Protein AF-A0A372N9C9-F1 (afdb_monomer_lite)

Secondary structure (DSSP, 8-state):
-----------------PPPHHHHHHHHHHHHHHHHHHHHTSSS-HHHHHHHHHHHHHHHHHHHHHHHHHH-HHHHHHHHHHHHHHTTHHHHHHHHHT---SSPPP--TTS-HHHHHHHHHHHHHHHHHHHHHHHTT--HHHHHHHHHHHHHHHHHHHHHHHHHHHHHHH-TTTT--

Radius of gyration: 33.13 Å; chains: 1; bounding box: 56×104×77 Å

pLDDT: mean 83.47, std 11.94, range [42.22, 96.62]

Sequence (177 aa):
MADVSDDDTFTFIPAKTRLTPFDRRLRELRELQERHEELSTQPDKERRLAELEYQIREAKKRFEEETRRDGDEGWRRRRDVDSWRAGEGRESRNASRRKVRAKPNENLSHLTAAEKEERKRGQRADRNFVKRREANGASASDIQAELIVRQQQRNSMRQAESEEVNQMMSDPTFGMF

Structure (mmCIF, N/CA/C/O backbone):
data_AF-A0A372N9C9-F1
#
_entry.id   AF-A0A372N9C9-F1
#
loop_
_atom_site.group_PDB
_atom_site.id
_atom_site.type_symbol
_atom_site.label_atom_id
_atom_site.label_alt_id
_atom_site.label_comp_id
_atom_site.label_asym_id
_atom_site.label_entity_id
_atom_site.label_seq_id
_atom_site.pdbx_PDB_ins_code
_atom_site.Cartn_x
_atom_site.Cartn_y
_atom_site.Cartn_z
_atom_site.occupancy
_atom_site.B_iso_or_equiv
_atom_site.auth_seq_id
_atom_site.auth_comp_id
_atom_site.auth_asym_id
_atom_site.auth_atom_id
_atom_site.pdbx_PDB_model_num
ATOM 1 N N . MET A 1 1 ? 5.507 -64.793 8.818 1.00 42.22 1 MET A N 1
ATOM 2 C CA . MET A 1 1 ? 4.695 -63.886 9.650 1.00 42.22 1 MET A CA 1
ATOM 3 C C . MET A 1 1 ? 5.495 -62.611 9.828 1.00 42.22 1 MET A C 1
ATOM 5 O O . MET A 1 1 ? 6.528 -62.665 10.477 1.00 42.22 1 MET A O 1
ATOM 9 N N . ALA A 1 2 ? 5.086 -61.529 9.170 1.00 45.78 2 ALA A N 1
ATOM 10 C CA . ALA A 1 2 ? 5.606 -60.189 9.411 1.00 45.78 2 ALA A CA 1
ATOM 11 C C . ALA A 1 2 ? 4.385 -59.319 9.703 1.00 45.78 2 ALA A C 1
ATOM 13 O O . ALA A 1 2 ? 3.493 -59.199 8.866 1.00 45.78 2 ALA A O 1
ATOM 14 N N . ASP A 1 3 ? 4.324 -58.863 10.944 1.00 47.19 3 ASP A N 1
ATOM 15 C CA . ASP A 1 3 ? 3.280 -58.031 11.513 1.00 47.19 3 ASP A CA 1
ATOM 16 C C . ASP A 1 3 ? 3.530 -56.592 11.045 1.00 47.19 3 ASP A C 1
ATOM 18 O O . ASP A 1 3 ? 4.512 -55.968 11.448 1.00 47.19 3 ASP A O 1
ATOM 22 N N . VAL A 1 4 ? 2.719 -56.110 10.102 1.00 51.72 4 VAL A N 1
ATOM 23 C CA . VAL A 1 4 ? 2.766 -54.726 9.605 1.00 51.72 4 VAL A CA 1
ATOM 24 C C . VAL A 1 4 ? 1.653 -53.969 10.315 1.00 51.72 4 VAL A C 1
ATOM 26 O O . VAL A 1 4 ? 0.599 -53.685 9.751 1.00 51.72 4 VAL A O 1
ATOM 29 N N . SER A 1 5 ? 1.873 -53.720 11.602 1.00 48.78 5 SER A N 1
ATOM 30 C CA . SER A 1 5 ? 1.082 -52.772 12.376 1.00 48.78 5 SER A CA 1
ATOM 31 C C . SER A 1 5 ? 1.490 -51.361 11.948 1.00 48.78 5 SER A C 1
ATOM 33 O O . SER A 1 5 ? 2.328 -50.732 12.593 1.00 48.78 5 SER A O 1
ATOM 35 N N . ASP A 1 6 ? 0.920 -50.886 10.836 1.00 51.53 6 ASP A N 1
ATOM 36 C CA . ASP A 1 6 ? 0.857 -49.461 10.483 1.00 51.53 6 ASP A CA 1
ATOM 37 C C . ASP A 1 6 ? -0.075 -48.771 11.488 1.00 51.53 6 ASP A C 1
ATOM 39 O O . ASP A 1 6 ? -1.236 -48.463 11.219 1.00 51.53 6 ASP A O 1
ATOM 43 N N . ASP A 1 7 ? 0.435 -48.576 12.700 1.00 51.25 7 ASP A N 1
ATOM 44 C CA . ASP A 1 7 ? -0.201 -47.763 13.729 1.00 51.25 7 ASP A C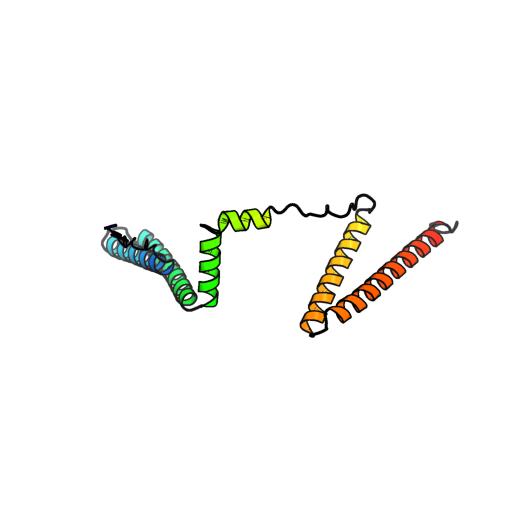A 1
ATOM 45 C C . ASP A 1 7 ? 0.130 -46.291 13.428 1.00 51.25 7 ASP A C 1
ATOM 47 O O . ASP A 1 7 ? 0.808 -45.593 14.189 1.00 51.25 7 ASP A O 1
ATOM 51 N N . ASP A 1 8 ? -0.333 -45.826 12.261 1.00 57.41 8 ASP A N 1
ATOM 52 C CA . ASP A 1 8 ? -0.387 -44.416 11.873 1.00 57.41 8 ASP A CA 1
ATOM 53 C C . ASP A 1 8 ? -1.387 -43.726 12.805 1.00 57.41 8 ASP A C 1
ATOM 55 O O . ASP A 1 8 ? -2.548 -43.449 12.491 1.00 57.41 8 ASP A O 1
ATOM 59 N N . THR A 1 9 ? -0.926 -43.487 14.028 1.00 60.44 9 THR A N 1
ATOM 60 C CA . THR A 1 9 ? -1.655 -42.752 15.043 1.00 60.44 9 THR A CA 1
ATOM 61 C C . THR A 1 9 ? -1.752 -41.316 14.541 1.00 60.44 9 THR A C 1
ATOM 63 O O . THR A 1 9 ? -0.843 -40.508 14.745 1.00 60.44 9 THR A O 1
ATOM 66 N N . PHE A 1 10 ? -2.845 -41.002 13.840 1.00 58.38 10 PHE A N 1
ATOM 67 C CA . PHE A 1 10 ? -3.190 -39.651 13.413 1.00 58.38 10 PHE A CA 1
ATOM 68 C C . PHE A 1 10 ? -3.319 -38.768 14.655 1.00 58.38 10 PHE A C 1
ATOM 70 O O . PHE A 1 10 ? -4.379 -38.637 15.267 1.00 58.38 10 PHE A O 1
ATOM 77 N N . THR A 1 11 ? -2.207 -38.162 15.057 1.00 65.06 11 THR A N 1
ATOM 78 C CA . THR A 1 11 ? -2.186 -37.172 16.122 1.00 65.06 11 THR A CA 1
ATOM 79 C C . THR A 1 11 ? -2.890 -35.931 15.593 1.00 65.06 11 THR A C 1
ATOM 81 O O . THR A 1 11 ? -2.368 -35.186 14.766 1.00 65.06 11 THR A O 1
ATOM 84 N N . PHE A 1 12 ? -4.126 -35.720 16.043 1.00 72.25 12 PHE A N 1
ATOM 85 C CA . PHE A 1 12 ? -4.848 -34.482 15.791 1.00 72.25 12 PHE A CA 1
ATOM 86 C C . PHE A 1 12 ? -4.076 -33.338 16.451 1.00 72.25 12 PHE A C 1
ATOM 88 O O . PHE A 1 12 ? -4.107 -33.178 17.669 1.00 72.25 12 PHE A O 1
ATOM 95 N N . ILE A 1 13 ? -3.354 -32.556 15.649 1.00 72.31 13 ILE A N 1
ATOM 96 C CA . ILE A 1 13 ? -2.729 -31.313 16.094 1.00 72.31 13 ILE A CA 1
ATOM 97 C C . ILE A 1 13 ? -3.792 -30.221 15.948 1.00 72.31 13 ILE A C 1
ATOM 99 O O . ILE A 1 13 ? -4.113 -29.844 14.816 1.00 72.31 13 ILE A O 1
ATOM 103 N N . PRO A 1 14 ? -4.353 -29.686 17.049 1.00 66.44 14 PRO A N 1
ATOM 104 C CA . PRO A 1 14 ? -5.339 -28.624 16.955 1.00 66.44 14 PRO A CA 1
ATOM 105 C C . PRO A 1 14 ? -4.706 -27.411 16.276 1.00 66.44 14 PRO A C 1
ATOM 107 O O . PRO A 1 14 ? -3.606 -26.978 16.640 1.00 66.44 14 PRO A O 1
ATOM 110 N N . ALA A 1 15 ? -5.403 -26.837 15.296 1.00 64.94 15 ALA A N 1
ATOM 111 C CA . ALA A 1 15 ? -4.966 -25.591 14.691 1.00 64.94 15 ALA A CA 1
ATOM 112 C C . ALA A 1 15 ? -4.836 -24.525 15.789 1.00 64.94 15 ALA A C 1
ATOM 114 O O . ALA A 1 15 ? -5.775 -24.288 16.550 1.00 64.94 15 ALA A O 1
ATOM 115 N N . LYS A 1 16 ? -3.672 -23.868 15.880 1.00 68.56 16 LYS A N 1
ATOM 116 C CA . LYS A 1 16 ? -3.491 -22.718 16.775 1.00 68.56 16 LYS A CA 1
ATOM 117 C C . LYS A 1 16 ? -4.416 -21.597 16.299 1.00 68.56 16 LYS A C 1
ATOM 119 O O . LYS A 1 16 ? -4.066 -20.856 15.380 1.00 68.56 16 LYS A O 1
ATOM 124 N N . THR A 1 17 ? -5.589 -21.476 16.912 1.00 66.56 17 THR A N 1
ATOM 125 C CA . THR A 1 17 ? -6.562 -20.417 16.643 1.00 66.56 17 THR A CA 1
ATOM 126 C C . THR A 1 17 ? -5.972 -19.080 17.077 1.00 66.56 17 THR A C 1
ATOM 128 O O . THR A 1 17 ? -5.938 -18.719 18.251 1.00 66.56 17 THR A O 1
ATOM 131 N N . ARG A 1 18 ? -5.431 -18.335 16.112 1.00 70.62 18 ARG A N 1
ATOM 132 C CA . ARG A 1 18 ? -5.021 -16.946 16.328 1.00 70.62 18 ARG A CA 1
ATOM 133 C C . ARG A 1 18 ? -6.262 -16.070 16.221 1.00 70.62 18 ARG A C 1
ATOM 135 O O . ARG A 1 18 ? -7.021 -16.225 15.270 1.00 70.62 18 ARG A O 1
ATOM 142 N N . LEU A 1 19 ? -6.424 -15.130 17.153 1.00 79.94 19 LEU A N 1
ATOM 143 C CA . LEU A 1 19 ? -7.474 -14.114 17.056 1.00 79.94 19 LEU A CA 1
ATOM 144 C C . LEU A 1 19 ? -7.360 -13.399 15.710 1.00 79.94 19 LEU A C 1
ATOM 146 O O . LEU A 1 19 ? -6.310 -12.821 15.378 1.00 79.94 19 LEU A O 1
ATOM 150 N N . THR A 1 20 ? -8.442 -13.430 14.938 1.00 82.62 20 THR A N 1
ATOM 151 C CA . THR A 1 20 ? -8.489 -12.711 13.671 1.00 82.62 20 THR A CA 1
ATOM 152 C C . THR A 1 20 ? -8.386 -11.204 13.940 1.00 82.62 20 THR A C 1
ATOM 154 O O . THR A 1 20 ? -8.592 -10.738 15.067 1.00 82.62 20 THR A O 1
ATOM 157 N N . PRO A 1 21 ? -7.986 -10.389 12.950 1.00 85.31 21 PRO A N 1
ATOM 158 C CA . PRO A 1 21 ? -8.065 -8.937 13.086 1.00 85.31 21 PRO A CA 1
ATOM 159 C C . PRO A 1 21 ? -9.458 -8.460 13.526 1.00 85.31 21 PRO A C 1
ATOM 161 O O . PRO A 1 21 ? -9.541 -7.597 14.396 1.00 85.31 21 PRO A O 1
ATOM 164 N N . PHE A 1 22 ? -10.520 -9.079 13.001 1.00 87.81 22 PHE A N 1
ATOM 165 C CA . PHE A 1 22 ? -11.900 -8.825 13.403 1.00 87.81 22 PHE A CA 1
ATOM 166 C C . PHE A 1 22 ? -12.111 -9.081 14.902 1.00 87.81 22 PHE A C 1
ATOM 168 O O . PHE A 1 22 ? -12.518 -8.169 15.622 1.00 87.81 22 PHE A O 1
ATOM 175 N N . ASP A 1 23 ? -11.730 -10.264 15.398 1.00 88.00 23 ASP A N 1
ATOM 176 C CA . ASP A 1 23 ? -11.889 -10.621 16.818 1.00 88.00 23 ASP A CA 1
ATOM 177 C C . ASP A 1 23 ? -11.131 -9.659 17.737 1.00 88.00 23 ASP A C 1
ATOM 179 O O . ASP A 1 23 ? -11.614 -9.283 18.804 1.00 88.00 23 ASP A O 1
ATOM 183 N N . ARG A 1 24 ? -9.939 -9.219 17.311 1.00 89.75 24 ARG A N 1
ATOM 184 C CA . ARG A 1 24 ? -9.137 -8.242 18.058 1.00 89.75 24 ARG A CA 1
ATOM 185 C C . ARG A 1 24 ? -9.833 -6.889 18.161 1.00 89.75 24 ARG A C 1
ATOM 187 O O . ARG A 1 24 ? -9.822 -6.302 19.238 1.00 89.75 24 ARG A O 1
ATOM 194 N N . ARG A 1 25 ? -10.443 -6.403 17.075 1.00 91.50 25 ARG A N 1
ATOM 195 C CA . ARG A 1 25 ? -11.187 -5.132 17.078 1.00 91.50 25 ARG A CA 1
ATOM 196 C C . ARG A 1 25 ? -12.481 -5.223 17.874 1.00 91.50 25 ARG A C 1
ATOM 198 O O . ARG A 1 25 ? -12.805 -4.286 18.595 1.00 91.50 25 ARG A O 1
ATOM 205 N N . LEU A 1 26 ? -13.182 -6.352 17.790 1.00 92.06 26 LEU A N 1
ATOM 206 C CA . LEU A 1 26 ? -14.376 -6.594 18.594 1.00 92.06 26 LEU A CA 1
ATOM 207 C C . LEU A 1 26 ? -14.044 -6.605 20.090 1.00 92.06 26 LEU A C 1
ATOM 209 O O . LEU A 1 26 ? -14.749 -5.988 20.886 1.00 92.06 26 LEU A O 1
ATOM 213 N N . ARG A 1 27 ? -12.951 -7.276 20.466 1.00 93.06 27 ARG A N 1
ATOM 214 C CA . ARG A 1 27 ? -12.463 -7.306 21.846 1.00 93.06 27 ARG A CA 1
ATOM 215 C C . ARG A 1 27 ? -12.062 -5.915 22.343 1.00 93.06 27 ARG A C 1
ATOM 217 O O . ARG A 1 27 ? -12.499 -5.531 23.417 1.00 93.06 27 ARG A O 1
ATOM 224 N N . GLU A 1 28 ? -11.301 -5.155 21.552 1.00 93.75 28 GLU A N 1
ATOM 225 C CA . GLU A 1 28 ? -10.926 -3.763 21.865 1.00 93.75 28 GLU A CA 1
ATOM 226 C C . GLU A 1 28 ? -12.165 -2.895 22.132 1.00 93.75 28 GLU A C 1
ATOM 228 O O . GLU A 1 28 ? -12.204 -2.150 23.109 1.00 93.75 28 GLU A O 1
ATOM 233 N N . LEU A 1 29 ? -13.200 -3.015 21.292 1.00 93.94 29 LEU A N 1
ATOM 234 C CA . LEU A 1 29 ? -14.439 -2.263 21.463 1.00 93.94 29 LEU A CA 1
ATOM 235 C C . LEU A 1 29 ? -15.163 -2.638 22.764 1.00 93.94 29 LEU A C 1
ATOM 237 O O . LEU A 1 29 ? -15.577 -1.738 23.492 1.00 93.94 29 LEU A O 1
ATOM 241 N N . ARG A 1 30 ? -15.283 -3.937 23.069 1.00 94.06 30 ARG A N 1
ATOM 242 C CA . ARG A 1 30 ? -15.921 -4.406 24.310 1.00 94.06 30 ARG A CA 1
ATOM 243 C C . ARG A 1 30 ? -15.173 -3.938 25.550 1.00 94.06 30 ARG A C 1
ATOM 245 O O . ARG A 1 30 ? -15.794 -3.368 26.435 1.00 94.06 30 ARG A O 1
ATOM 252 N N . GLU A 1 31 ? -13.850 -4.084 25.574 1.00 94.69 31 GLU A N 1
ATOM 253 C CA . GLU A 1 31 ? -13.023 -3.654 26.710 1.00 94.69 31 GLU A CA 1
ATOM 254 C C . GLU A 1 31 ? -13.169 -2.146 26.985 1.00 94.69 31 GLU A C 1
ATOM 256 O O . GLU A 1 31 ? -13.187 -1.715 28.137 1.00 94.69 31 GLU A O 1
ATOM 261 N N . LEU A 1 32 ? -13.295 -1.319 25.940 1.00 94.25 32 LEU A N 1
ATOM 262 C CA . LEU A 1 32 ? -13.527 0.119 26.103 1.00 94.25 32 LEU A CA 1
ATOM 263 C C . LEU A 1 32 ? -14.944 0.439 26.596 1.00 94.25 32 LEU A C 1
ATOM 265 O O . LEU A 1 32 ? -15.107 1.363 27.391 1.00 94.25 32 LEU A O 1
ATOM 269 N N . GLN A 1 33 ? -15.954 -0.309 26.145 1.00 93.56 33 GLN A N 1
ATOM 270 C CA . GLN A 1 33 ? -17.337 -0.160 26.609 1.00 93.56 33 GLN A CA 1
ATOM 271 C C . GLN A 1 33 ? -17.486 -0.562 28.079 1.00 93.56 33 GLN A C 1
ATOM 273 O O . GLN A 1 33 ? -18.058 0.200 28.851 1.00 93.56 33 GLN A O 1
ATOM 278 N N . GLU A 1 34 ? -16.894 -1.686 28.481 1.00 94.69 34 GLU A N 1
ATOM 279 C CA . GLU A 1 34 ? -16.874 -2.146 29.875 1.00 94.69 34 GLU A CA 1
ATOM 280 C C . GLU A 1 34 ? -16.213 -1.103 30.786 1.00 94.69 34 GLU A C 1
ATOM 282 O O . GLU A 1 34 ? -16.796 -0.685 31.783 1.00 94.69 34 GLU A O 1
ATOM 287 N N . ARG A 1 35 ? -15.048 -0.565 30.392 1.00 91.12 35 ARG A N 1
ATOM 288 C CA . ARG A 1 35 ? -14.383 0.519 31.141 1.00 91.12 35 ARG A CA 1
ATOM 289 C C . ARG A 1 35 ? -15.233 1.779 31.248 1.00 91.12 35 ARG A C 1
ATOM 291 O O . ARG A 1 35 ? -15.170 2.477 32.257 1.00 91.12 35 ARG A O 1
ATOM 298 N N . HIS A 1 36 ? -15.992 2.103 30.206 1.00 92.88 36 HIS A N 1
ATOM 299 C CA . HIS A 1 36 ? -16.900 3.241 30.230 1.00 92.88 36 HIS A CA 1
ATOM 300 C C . HIS A 1 36 ? -18.054 3.012 31.214 1.00 92.88 36 HIS A C 1
ATOM 302 O O . HIS A 1 36 ? -18.371 3.908 31.995 1.00 92.88 36 HIS A O 1
ATOM 308 N N . GLU A 1 37 ? -18.647 1.818 31.226 1.00 92.00 37 GLU A N 1
ATOM 309 C CA . GLU A 1 37 ? -19.694 1.437 32.180 1.00 92.00 37 GLU A CA 1
ATOM 310 C C . GLU A 1 37 ? -19.179 1.451 33.624 1.00 92.00 37 GLU A C 1
ATOM 312 O O . GLU A 1 37 ? -19.789 2.090 34.483 1.00 92.00 37 GLU A O 1
ATOM 317 N N . GLU A 1 38 ? -18.015 0.858 33.890 1.00 91.44 38 GLU A N 1
ATOM 318 C CA . GLU A 1 38 ? -17.378 0.880 35.211 1.00 91.44 38 GLU A CA 1
ATOM 319 C C . GLU A 1 38 ? -17.132 2.313 35.694 1.00 91.44 38 GLU A C 1
ATOM 321 O O . GLU A 1 38 ? -17.511 2.692 36.807 1.00 91.44 38 GLU A O 1
ATOM 326 N N . LEU A 1 39 ? -16.536 3.147 34.839 1.00 90.44 39 LEU A N 1
ATOM 327 C CA . LEU A 1 39 ? -16.171 4.514 35.188 1.00 90.44 39 LEU A CA 1
ATOM 328 C C . LEU A 1 39 ? -17.399 5.427 35.321 1.00 90.44 39 LEU A C 1
ATOM 330 O O . LEU A 1 39 ? -17.352 6.404 36.069 1.00 90.44 39 LEU A O 1
ATOM 334 N N . SER A 1 40 ? -18.524 5.075 34.688 1.00 87.81 40 SER A N 1
ATOM 335 C CA . SER A 1 40 ? -19.804 5.780 34.828 1.00 87.81 40 SER A CA 1
ATOM 336 C C . SER A 1 40 ? -20.383 5.728 36.248 1.00 87.81 40 SER A C 1
ATOM 338 O O . SER A 1 40 ? -21.205 6.572 36.600 1.00 87.81 40 SER A O 1
ATOM 340 N N . THR A 1 41 ? -19.922 4.809 37.100 1.00 89.31 41 THR A N 1
ATOM 341 C CA . THR A 1 41 ? -20.385 4.682 38.495 1.00 89.31 41 THR A CA 1
ATOM 342 C C . THR A 1 41 ? -19.580 5.523 39.494 1.00 89.31 41 THR A C 1
ATOM 344 O O . THR A 1 41 ? -20.020 5.722 40.624 1.00 89.31 41 THR A O 1
ATOM 347 N N . GLN A 1 42 ? -18.433 6.076 39.085 1.00 88.38 42 GLN A N 1
ATOM 348 C CA . GLN A 1 42 ? -17.510 6.794 39.973 1.00 88.38 42 GLN A CA 1
ATOM 349 C C . GLN A 1 42 ? -17.850 8.302 40.100 1.00 88.38 42 GLN A C 1
ATOM 351 O O . GLN A 1 42 ? -18.465 8.877 39.191 1.00 88.38 42 GLN A O 1
ATOM 356 N N . PRO A 1 43 ? -17.478 8.972 41.209 1.00 84.19 43 PRO A N 1
ATOM 357 C CA . PRO A 1 43 ? -17.462 10.438 41.301 1.00 84.19 43 PRO A CA 1
ATOM 358 C C . PRO A 1 43 ? -16.279 11.043 40.507 1.00 84.19 43 PRO A C 1
ATOM 360 O O . PRO A 1 43 ? -15.316 10.341 40.208 1.00 84.19 43 PRO A O 1
ATOM 363 N N . ASP A 1 44 ? -16.353 12.329 40.131 1.00 82.12 44 ASP A N 1
ATOM 364 C CA . ASP A 1 44 ? -15.310 13.084 39.391 1.00 82.12 44 ASP A CA 1
ATOM 365 C C . ASP A 1 44 ? -14.816 12.435 38.079 1.00 82.12 44 ASP A C 1
ATOM 367 O O . ASP A 1 44 ? -13.630 12.413 37.734 1.00 82.12 44 ASP A O 1
ATOM 371 N N . LYS A 1 45 ? -15.764 11.893 37.313 1.00 85.69 45 LYS A N 1
ATOM 372 C CA . LYS A 1 45 ? -15.519 11.039 36.139 1.00 85.69 45 LYS A CA 1
ATOM 373 C C . LYS A 1 45 ? -15.549 11.744 34.778 1.00 85.69 45 LYS A C 1
ATOM 375 O O . LYS A 1 45 ? -15.143 11.149 33.784 1.00 85.69 45 LYS A O 1
ATOM 380 N N . GLU A 1 46 ? -16.002 12.993 34.711 1.00 88.06 46 GLU A N 1
ATOM 381 C CA . GLU A 1 46 ? -16.386 13.672 33.459 1.00 88.06 46 GLU A CA 1
ATOM 382 C C . GLU A 1 46 ? -15.269 13.703 32.406 1.00 88.06 46 GLU A C 1
ATOM 384 O O . GLU A 1 46 ? -15.471 13.314 31.257 1.00 88.06 46 GLU A O 1
ATOM 389 N N . ARG A 1 47 ? -14.049 14.084 32.804 1.00 88.88 47 ARG A N 1
ATOM 390 C CA . ARG A 1 47 ? -12.905 14.147 31.881 1.00 88.88 47 ARG A CA 1
ATOM 391 C C . ARG A 1 47 ? -12.498 12.769 31.351 1.00 88.88 47 ARG A C 1
ATOM 393 O O . ARG A 1 47 ? -12.153 12.641 30.180 1.00 88.88 47 ARG A O 1
ATOM 400 N N . ARG A 1 48 ? -12.515 11.751 32.215 1.00 88.19 48 ARG A N 1
ATOM 401 C CA . ARG A 1 48 ? -12.135 10.375 31.856 1.00 88.19 48 ARG A CA 1
ATOM 402 C C . ARG A 1 48 ? -13.206 9.714 30.984 1.00 88.19 48 ARG A C 1
ATOM 404 O O . ARG A 1 48 ? -12.856 8.977 30.069 1.00 88.19 48 ARG A O 1
ATOM 411 N N . LEU A 1 49 ? -14.485 10.023 31.217 1.00 91.25 49 LEU A N 1
ATOM 412 C CA . LEU A 1 49 ? -15.582 9.599 30.345 1.00 91.25 49 LEU A CA 1
ATOM 413 C C . LEU A 1 49 ? -15.439 10.186 28.942 1.00 91.25 49 LEU A C 1
ATOM 415 O O . LEU A 1 49 ? -15.473 9.428 27.981 1.00 91.25 49 LEU A O 1
ATOM 419 N N . ALA A 1 50 ? -15.194 11.493 28.812 1.00 91.12 50 ALA A N 1
ATOM 420 C CA . ALA A 1 50 ? -15.029 12.126 27.501 1.00 91.12 50 ALA A CA 1
ATOM 421 C C . ALA A 1 50 ? -13.863 11.518 26.692 1.00 91.12 50 ALA A C 1
ATOM 423 O O . ALA A 1 50 ? -13.955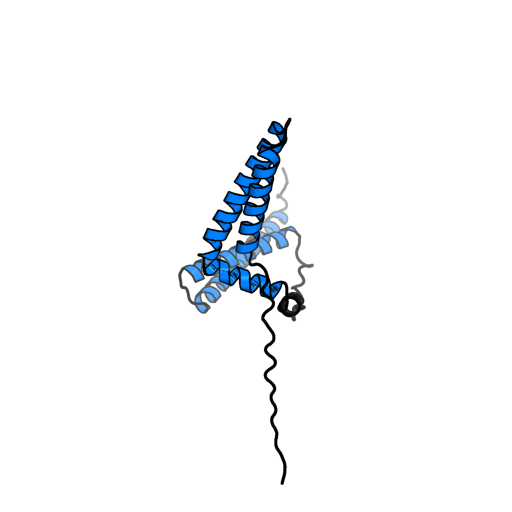 11.338 25.475 1.00 91.12 50 ALA A O 1
ATOM 424 N N . GLU A 1 51 ? -12.762 11.160 27.362 1.00 92.25 51 GLU A N 1
ATOM 425 C CA . GLU A 1 51 ? -11.651 10.447 26.728 1.00 92.25 51 GLU A CA 1
ATOM 426 C C . GLU A 1 51 ? -12.061 9.037 26.270 1.00 92.25 51 GLU A C 1
ATOM 428 O O . GLU A 1 51 ? -11.782 8.655 25.130 1.00 92.25 51 GLU A O 1
ATOM 433 N N . LEU A 1 52 ? -12.759 8.277 27.119 1.00 92.69 52 LEU A N 1
ATOM 434 C CA . LEU A 1 52 ? -13.260 6.946 26.770 1.00 92.69 52 LEU A CA 1
ATOM 435 C C . LEU A 1 52 ? -14.287 6.996 25.635 1.00 92.69 52 LEU A C 1
ATOM 437 O O . LEU A 1 52 ? -14.220 6.169 24.732 1.00 92.69 52 LEU A O 1
ATOM 441 N N . GLU A 1 53 ? -15.185 7.979 25.605 1.00 93.56 53 GLU A N 1
ATOM 442 C CA . GLU A 1 53 ? -16.136 8.180 24.505 1.00 93.56 53 GLU A CA 1
ATOM 443 C C . GLU A 1 53 ? -15.418 8.419 23.173 1.00 93.56 53 GLU A C 1
ATOM 445 O O . GLU A 1 53 ? -15.779 7.834 22.144 1.00 93.56 53 GLU A O 1
ATOM 450 N N . TYR A 1 54 ? -14.355 9.231 23.184 1.00 94.81 54 TYR A N 1
ATOM 451 C CA . TYR A 1 54 ? -13.507 9.423 22.013 1.00 94.81 54 TYR A CA 1
ATOM 452 C C . TYR A 1 54 ? -12.864 8.103 21.565 1.00 94.81 54 TYR A C 1
ATOM 454 O O . TYR A 1 54 ? -12.916 7.764 20.378 1.00 94.81 54 TYR A O 1
ATOM 462 N N . GLN A 1 55 ? -12.294 7.340 22.503 1.00 94.25 55 GLN A N 1
ATOM 463 C CA . GLN A 1 55 ? -11.661 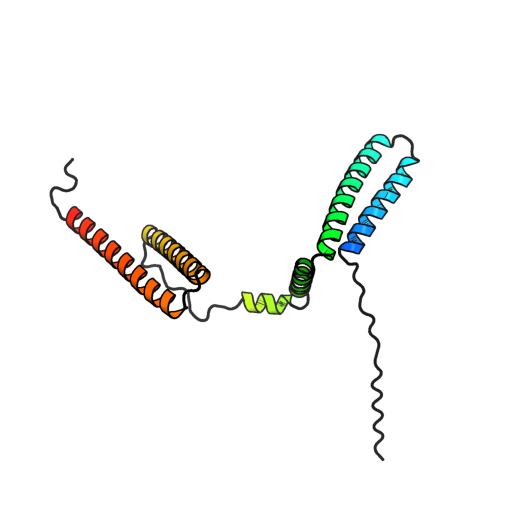6.049 22.219 1.00 94.25 55 GLN A CA 1
ATOM 464 C C . GLN A 1 55 ? -12.669 5.024 21.682 1.00 94.25 55 GLN A C 1
ATOM 466 O O . GLN A 1 55 ? -12.379 4.359 20.689 1.00 94.25 55 GLN A O 1
ATOM 471 N N . ILE A 1 56 ? -13.870 4.943 22.262 1.00 94.88 56 ILE A N 1
ATOM 472 C CA . ILE A 1 56 ? -14.966 4.083 21.793 1.00 94.88 56 ILE A CA 1
ATOM 473 C C . ILE A 1 56 ? -15.368 4.468 20.372 1.00 94.88 56 ILE A C 1
ATOM 475 O O . ILE A 1 56 ? -15.539 3.596 19.523 1.00 94.88 56 ILE A O 1
ATOM 479 N N . ARG A 1 57 ? -15.501 5.765 20.076 1.00 95.56 57 ARG A N 1
ATOM 480 C CA . ARG A 1 57 ? -15.845 6.235 18.728 1.00 95.56 57 ARG A CA 1
ATOM 481 C C . ARG A 1 57 ? -14.788 5.829 17.701 1.00 95.56 57 ARG A C 1
ATOM 483 O O . ARG A 1 57 ? -15.139 5.364 16.619 1.00 95.56 57 ARG A O 1
ATOM 490 N N . GLU A 1 58 ? -13.507 5.978 18.026 1.00 96.62 58 GLU A N 1
ATOM 491 C CA . GLU A 1 58 ? -12.415 5.533 17.153 1.00 96.62 58 GLU A CA 1
ATOM 492 C C . GLU A 1 58 ? -12.369 4.002 17.017 1.00 96.62 58 GLU A C 1
ATOM 494 O O . GLU A 1 58 ? -12.175 3.488 15.914 1.00 96.62 58 GLU A O 1
ATOM 499 N N . ALA A 1 59 ? -12.614 3.256 18.097 1.00 94.00 59 ALA A N 1
ATOM 500 C CA . ALA A 1 59 ? -12.694 1.797 18.067 1.00 94.00 59 ALA A CA 1
ATOM 501 C C . ALA A 1 59 ? -13.858 1.300 17.194 1.00 94.00 59 ALA A C 1
ATOM 503 O O . ALA A 1 59 ? -13.663 0.383 16.396 1.00 94.00 59 ALA A O 1
ATOM 504 N N . LYS A 1 60 ? -15.031 1.949 17.255 1.00 95.50 60 LYS A N 1
ATOM 505 C CA . LYS A 1 60 ? -16.173 1.668 16.367 1.00 95.50 60 LYS A CA 1
ATOM 506 C C . LYS A 1 60 ? -15.804 1.859 14.898 1.00 95.50 60 LYS A C 1
ATOM 508 O O . LYS A 1 60 ? -15.998 0.937 14.113 1.00 95.50 60 LYS A O 1
ATOM 513 N N . LYS A 1 61 ? -15.173 2.985 14.539 1.00 95.62 61 LYS A N 1
ATOM 514 C CA . LYS A 1 61 ? -14.701 3.225 13.160 1.00 95.62 61 LYS A CA 1
ATOM 515 C C . LYS A 1 61 ? -13.745 2.131 12.679 1.00 95.62 61 LYS A C 1
ATOM 517 O O . LYS A 1 61 ? -13.869 1.647 11.557 1.00 95.62 61 LYS A O 1
ATOM 522 N N . ARG A 1 62 ? -12.789 1.724 13.524 1.00 92.56 62 ARG A N 1
ATOM 523 C CA . ARG A 1 62 ? -11.843 0.642 13.195 1.00 92.56 62 ARG A CA 1
ATOM 524 C C . ARG A 1 62 ? -12.553 -0.698 13.016 1.00 92.56 62 ARG A C 1
ATOM 526 O O . ARG A 1 62 ? -12.196 -1.451 12.115 1.00 92.56 62 ARG A O 1
ATOM 533 N N . PHE A 1 63 ? -13.529 -1.000 13.868 1.00 93.75 63 PHE A N 1
ATOM 534 C CA . PHE A 1 63 ? -14.316 -2.227 13.787 1.00 93.75 63 PHE A CA 1
ATOM 535 C C . PHE A 1 63 ? -15.190 -2.267 12.525 1.00 93.75 63 PHE A C 1
ATOM 537 O O . PHE A 1 63 ? -15.212 -3.280 11.828 1.00 93.75 63 PHE A O 1
ATOM 544 N N . GLU A 1 64 ? -15.841 -1.160 12.171 1.00 93.19 64 GLU A N 1
ATOM 545 C CA . GLU A 1 64 ? -16.605 -1.021 10.925 1.00 93.19 64 GLU A CA 1
ATOM 546 C C . GLU A 1 64 ? -15.712 -1.185 9.689 1.00 93.19 64 GLU A C 1
ATOM 548 O O . GLU A 1 64 ? -16.065 -1.903 8.750 1.00 93.19 64 GLU A O 1
ATOM 553 N N . GLU A 1 65 ? -14.523 -0.574 9.691 1.00 92.56 65 GLU A N 1
ATOM 554 C CA . GLU A 1 65 ? -13.572 -0.733 8.593 1.00 92.56 65 GLU A CA 1
ATOM 555 C C . GLU A 1 65 ? -13.127 -2.194 8.441 1.00 92.56 65 GLU A C 1
ATOM 557 O O . GLU A 1 65 ? -13.058 -2.702 7.319 1.00 92.56 65 GLU A O 1
ATOM 562 N N . GLU A 1 66 ? -12.856 -2.877 9.553 1.00 91.31 66 GLU A N 1
ATOM 563 C CA . GLU A 1 66 ? -12.469 -4.286 9.545 1.00 91.31 66 GLU A CA 1
ATOM 564 C C . GLU A 1 66 ? -13.625 -5.196 9.108 1.00 91.31 66 GLU A C 1
ATOM 566 O O . GLU A 1 66 ? -13.412 -6.122 8.333 1.00 91.31 66 GLU A O 1
ATOM 571 N N . THR A 1 67 ? -14.861 -4.876 9.499 1.00 90.12 67 THR A N 1
ATOM 572 C CA . THR A 1 67 ? -16.075 -5.574 9.044 1.00 90.12 67 THR A CA 1
ATOM 573 C C . THR A 1 67 ? -16.226 -5.472 7.526 1.00 90.12 67 THR A C 1
ATOM 575 O O . THR A 1 67 ? -16.441 -6.474 6.842 1.00 90.12 67 THR A O 1
ATOM 578 N N . ARG A 1 68 ? -16.031 -4.271 6.964 1.00 90.31 68 ARG A N 1
ATOM 579 C CA . ARG A 1 68 ? -16.039 -4.062 5.509 1.00 90.31 68 ARG A CA 1
ATOM 580 C C . ARG A 1 68 ? -14.937 -4.866 4.816 1.00 90.31 68 ARG A C 1
ATOM 582 O O . ARG A 1 68 ? -15.157 -5.437 3.752 1.00 90.31 68 ARG A O 1
ATOM 589 N N . ARG A 1 69 ? -13.742 -4.885 5.405 1.00 87.94 69 ARG A N 1
ATOM 590 C CA . ARG A 1 69 ? -12.574 -5.599 4.878 1.00 87.94 69 ARG A CA 1
ATOM 591 C C . ARG A 1 69 ? -12.736 -7.113 4.923 1.00 87.94 69 ARG A C 1
ATOM 593 O O . ARG A 1 69 ? -12.222 -7.788 4.038 1.00 87.94 69 ARG A O 1
ATOM 600 N N . ASP A 1 70 ? -13.429 -7.651 5.918 1.00 83.38 70 ASP A N 1
ATOM 601 C CA . ASP A 1 70 ? -13.651 -9.091 6.005 1.00 83.38 70 ASP A CA 1
ATOM 602 C C . ASP A 1 70 ? -14.595 -9.598 4.901 1.00 83.38 70 ASP A C 1
ATOM 604 O O . ASP A 1 70 ? -14.352 -10.648 4.303 1.00 83.38 70 ASP A O 1
ATOM 608 N N . GLY A 1 71 ? -15.579 -8.779 4.512 1.00 85.44 71 GLY A N 1
ATOM 609 C CA . GLY A 1 71 ? -16.411 -9.026 3.330 1.00 85.44 71 GLY A CA 1
ATOM 610 C C . GLY A 1 71 ? -15.661 -8.929 1.989 1.00 85.44 71 GLY A C 1
ATOM 611 O O . GLY A 1 71 ? -16.060 -9.573 1.020 1.00 85.44 71 GLY A O 1
ATOM 612 N N . ASP A 1 72 ? -14.552 -8.183 1.918 1.00 90.12 72 ASP A N 1
ATOM 613 C CA . ASP A 1 72 ? -13.744 -8.014 0.701 1.00 90.12 72 ASP A CA 1
ATOM 614 C C . ASP A 1 72 ? -12.789 -9.205 0.493 1.00 90.12 72 ASP A C 1
ATOM 616 O O . ASP A 1 72 ? -11.744 -9.343 1.138 1.00 90.12 72 ASP A O 1
ATOM 620 N N . GLU A 1 73 ? -13.124 -10.074 -0.463 1.00 87.75 73 GLU A N 1
ATOM 621 C CA . GLU A 1 73 ? -12.297 -11.229 -0.823 1.00 87.75 73 GLU A CA 1
ATOM 622 C C . GLU A 1 73 ? -10.900 -10.828 -1.332 1.00 87.75 73 GLU A C 1
ATOM 624 O O . GLU A 1 73 ? -9.900 -11.481 -1.017 1.00 87.75 73 GLU A O 1
ATOM 629 N N . GLY A 1 74 ? -10.791 -9.723 -2.075 1.00 89.69 74 GLY A N 1
ATOM 630 C CA . GLY A 1 74 ? -9.506 -9.208 -2.543 1.00 89.69 74 GLY A CA 1
ATOM 631 C C . GLY A 1 74 ? -8.631 -8.734 -1.384 1.00 89.69 74 GLY A C 1
ATOM 632 O O . GLY A 1 74 ? -7.408 -8.909 -1.399 1.00 89.69 74 GLY A O 1
ATOM 633 N N . TRP A 1 75 ? -9.242 -8.159 -0.349 1.00 88.81 75 TRP A N 1
ATOM 634 C CA . TRP A 1 75 ? -8.544 -7.837 0.890 1.00 88.81 75 TRP A CA 1
ATOM 635 C C . TRP A 1 75 ? -8.094 -9.088 1.648 1.00 88.81 75 TRP A C 1
ATOM 637 O O . TRP A 1 75 ? -6.919 -9.162 2.013 1.00 88.81 75 TRP A O 1
ATOM 647 N N . ARG A 1 76 ? -8.967 -10.094 1.803 1.00 84.69 76 ARG A N 1
ATOM 648 C CA . ARG A 1 76 ? -8.627 -11.388 2.425 1.00 84.69 76 ARG A CA 1
ATOM 649 C C . ARG A 1 76 ? -7.428 -12.057 1.753 1.00 84.69 76 ARG A C 1
ATOM 651 O O . ARG A 1 76 ? -6.436 -12.338 2.420 1.00 84.69 76 ARG A O 1
ATOM 658 N N . ARG A 1 77 ? -7.430 -12.174 0.422 1.00 88.12 77 ARG A N 1
ATOM 659 C CA . ARG A 1 77 ? -6.296 -12.760 -0.320 1.00 88.12 77 ARG A CA 1
ATOM 660 C C . ARG A 1 77 ? -4.986 -12.000 -0.099 1.00 88.12 77 ARG A C 1
ATOM 662 O O . ARG A 1 77 ? -3.937 -12.613 0.084 1.00 88.12 77 ARG A O 1
ATOM 669 N N . ARG A 1 78 ? -5.019 -10.661 -0.106 1.00 88.81 78 ARG A N 1
ATOM 670 C CA . ARG A 1 78 ? -3.822 -9.840 0.172 1.00 88.81 78 ARG A CA 1
ATOM 671 C C . ARG A 1 78 ? -3.314 -10.049 1.597 1.00 88.81 78 ARG A C 1
ATOM 673 O O . ARG A 1 78 ? -2.109 -10.191 1.791 1.00 88.81 78 ARG A O 1
ATOM 680 N N . ARG A 1 79 ? -4.231 -10.109 2.564 1.00 87.31 79 ARG A N 1
ATOM 681 C CA . ARG A 1 79 ? -3.946 -10.369 3.978 1.00 87.31 79 ARG A CA 1
ATOM 682 C C . ARG A 1 79 ? -3.245 -11.716 4.162 1.00 87.31 79 ARG A C 1
ATOM 684 O O . ARG A 1 79 ? -2.225 -11.763 4.841 1.00 87.31 79 ARG A O 1
ATOM 691 N N . ASP A 1 80 ? -3.736 -12.774 3.525 1.00 87.00 80 ASP A N 1
ATOM 692 C CA . ASP A 1 80 ? -3.145 -14.116 3.619 1.00 87.00 80 ASP A CA 1
ATOM 693 C C . ASP A 1 80 ? -1.743 -14.160 3.013 1.00 87.00 80 ASP A C 1
ATOM 695 O O . ASP A 1 80 ? -0.805 -14.681 3.618 1.00 87.00 80 ASP A O 1
ATOM 699 N N . VAL A 1 81 ? -1.565 -13.520 1.855 1.00 87.81 81 VAL A N 1
ATOM 700 C CA . VAL A 1 81 ? -0.252 -13.363 1.224 1.00 87.81 81 VAL A CA 1
ATOM 701 C C . VAL A 1 81 ? 0.713 -12.618 2.147 1.00 87.81 81 VAL A C 1
ATOM 703 O O . VAL A 1 81 ? 1.862 -13.035 2.296 1.00 87.81 81 VAL A O 1
ATOM 706 N N . ASP A 1 82 ? 0.279 -11.530 2.781 1.00 88.06 82 ASP A N 1
ATOM 707 C CA . ASP A 1 82 ? 1.123 -10.757 3.693 1.00 88.06 82 ASP A CA 1
ATOM 708 C C . ASP A 1 82 ? 1.416 -11.502 5.002 1.00 88.06 82 ASP A C 1
ATOM 710 O O . ASP A 1 82 ? 2.552 -11.460 5.478 1.00 88.06 82 ASP A O 1
ATOM 714 N N . SER A 1 83 ? 0.448 -12.256 5.525 1.00 87.12 83 SER A N 1
ATOM 715 C CA . SER A 1 83 ? 0.635 -13.180 6.649 1.00 87.12 83 SER A CA 1
ATOM 716 C C . SER A 1 83 ? 1.714 -14.218 6.332 1.00 87.12 83 SER A C 1
ATOM 718 O O . SER A 1 83 ? 2.685 -14.365 7.079 1.00 87.12 83 SER A O 1
ATOM 720 N N . TRP A 1 84 ? 1.618 -14.862 5.165 1.00 88.75 84 TRP A N 1
ATOM 721 C CA . TRP A 1 84 ? 2.621 -15.812 4.692 1.00 88.75 84 TRP A CA 1
ATOM 722 C C . TRP A 1 84 ? 3.992 -15.147 4.530 1.00 88.75 84 TRP A C 1
ATOM 724 O O . TRP A 1 84 ? 4.996 -15.662 5.014 1.00 88.75 84 TRP A O 1
ATOM 734 N N . ARG A 1 85 ? 4.050 -13.949 3.933 1.00 87.50 85 ARG A N 1
ATOM 735 C CA . ARG A 1 85 ? 5.294 -13.175 3.758 1.00 87.50 85 ARG A CA 1
ATOM 736 C C . ARG A 1 85 ? 5.960 -12.777 5.077 1.00 87.50 85 ARG A C 1
ATOM 738 O O . ARG A 1 85 ? 7.171 -12.554 5.076 1.00 87.50 85 ARG A O 1
ATOM 745 N N . ALA A 1 86 ? 5.190 -12.607 6.150 1.00 85.31 86 ALA A N 1
ATOM 746 C CA . ALA A 1 86 ? 5.701 -12.266 7.474 1.00 85.31 86 ALA A CA 1
ATOM 747 C C . ALA A 1 86 ? 6.195 -13.500 8.250 1.00 85.31 86 ALA A C 1
ATOM 749 O O . ALA A 1 86 ? 7.135 -13.379 9.037 1.00 85.31 86 ALA A O 1
ATOM 750 N N . GLY A 1 87 ? 5.580 -14.663 8.018 1.00 87.38 87 GLY A N 1
ATOM 751 C CA . GLY A 1 87 ? 5.943 -15.944 8.622 1.00 87.38 87 GLY A CA 1
ATOM 752 C C . GLY A 1 87 ? 6.811 -16.809 7.707 1.00 87.38 87 GLY A C 1
ATOM 753 O O . GLY A 1 87 ? 7.936 -16.447 7.371 1.00 87.38 87 GLY A O 1
ATOM 754 N N . GLU A 1 88 ? 6.274 -17.961 7.312 1.00 87.38 88 GLU A N 1
ATOM 755 C CA . GLU A 1 88 ? 6.962 -19.024 6.559 1.00 87.38 88 GLU A CA 1
ATOM 756 C C . GLU A 1 88 ? 7.585 -18.541 5.241 1.00 87.38 88 GLU A C 1
ATOM 758 O O . GLU A 1 88 ? 8.700 -18.912 4.880 1.00 87.38 88 GLU A O 1
ATOM 763 N N . GLY A 1 89 ? 6.905 -17.644 4.530 1.00 86.62 89 GLY A N 1
ATOM 764 C CA . GLY A 1 89 ? 7.371 -17.083 3.265 1.00 86.62 89 GLY A CA 1
ATOM 765 C C . GLY A 1 89 ? 8.474 -16.037 3.398 1.00 86.62 89 GLY A C 1
ATOM 766 O O . GLY A 1 89 ? 8.982 -15.562 2.378 1.00 86.62 89 GLY A O 1
ATOM 767 N N . ARG A 1 90 ? 8.857 -15.641 4.619 1.00 89.00 90 ARG A N 1
ATOM 768 C CA . ARG A 1 90 ? 9.822 -14.559 4.854 1.00 89.00 90 ARG A CA 1
ATOM 769 C C . ARG A 1 90 ? 11.189 -14.867 4.252 1.00 89.00 90 ARG A C 1
ATOM 771 O O . ARG A 1 90 ? 11.769 -14.006 3.589 1.00 89.00 90 ARG A O 1
ATOM 778 N N . GLU A 1 91 ? 11.697 -16.079 4.452 1.00 85.94 91 GLU A N 1
ATOM 779 C CA . GLU A 1 91 ? 13.007 -16.485 3.931 1.00 85.94 91 GLU A CA 1
ATOM 780 C C . GLU A 1 91 ? 12.999 -16.588 2.408 1.00 85.94 91 GLU A C 1
ATOM 782 O O . GLU A 1 91 ? 13.838 -15.969 1.755 1.00 85.94 91 GLU A O 1
ATOM 787 N N . SER A 1 92 ? 11.994 -17.251 1.830 1.00 85.25 92 SER A N 1
ATOM 788 C CA . SER A 1 92 ? 11.814 -17.353 0.374 1.00 85.25 92 SER A CA 1
ATOM 789 C C . SER A 1 92 ? 11.672 -15.974 -0.295 1.00 85.25 92 SER A C 1
ATOM 791 O O . SER A 1 92 ? 12.322 -15.663 -1.304 1.00 85.25 92 SER A O 1
ATOM 793 N N . ARG A 1 93 ? 10.899 -15.063 0.315 1.00 83.25 93 ARG A N 1
ATOM 794 C CA . ARG A 1 93 ? 10.775 -13.672 -0.143 1.00 83.25 93 ARG A CA 1
ATOM 795 C C . ARG A 1 93 ? 12.111 -12.935 -0.076 1.00 83.25 93 ARG A C 1
ATOM 797 O O . ARG A 1 93 ? 12.456 -12.206 -1.006 1.00 83.25 93 ARG A O 1
ATOM 804 N N . ASN A 1 94 ? 12.857 -13.089 1.011 1.00 84.50 94 ASN A N 1
ATOM 805 C CA . ASN A 1 94 ? 14.146 -12.425 1.166 1.00 84.50 94 ASN A CA 1
ATOM 806 C C . ASN A 1 94 ? 15.193 -12.990 0.203 1.00 84.50 94 ASN A C 1
ATOM 808 O O . ASN A 1 94 ? 15.925 -12.210 -0.401 1.00 84.50 94 ASN A O 1
ATOM 812 N N . ALA A 1 95 ? 15.226 -14.305 -0.006 1.00 82.06 95 ALA A N 1
ATOM 813 C CA . ALA A 1 95 ? 16.107 -14.961 -0.964 1.00 82.06 95 ALA A CA 1
ATOM 814 C C . ALA A 1 95 ? 15.846 -14.471 -2.395 1.00 82.06 95 ALA A C 1
ATOM 816 O O . ALA A 1 95 ? 16.785 -14.097 -3.098 1.00 82.06 95 ALA A O 1
ATOM 817 N N . SER A 1 96 ? 14.577 -14.369 -2.811 1.00 77.88 96 SER A N 1
ATOM 818 C CA . SER A 1 96 ? 14.237 -13.826 -4.135 1.00 77.88 96 SER A CA 1
ATOM 819 C C . SER A 1 96 ? 14.643 -12.355 -4.297 1.00 77.88 96 SER A C 1
ATOM 821 O O . SER A 1 96 ? 15.101 -11.967 -5.371 1.00 77.88 96 SER A O 1
ATOM 823 N N . ARG A 1 97 ? 14.551 -11.544 -3.234 1.00 76.44 97 ARG A N 1
ATOM 824 C CA . ARG A 1 97 ? 14.980 -10.133 -3.231 1.00 76.44 97 ARG A CA 1
ATOM 825 C C . ARG A 1 97 ? 16.493 -9.937 -3.192 1.00 76.44 97 ARG A C 1
ATOM 827 O O . ARG A 1 97 ? 16.978 -8.940 -3.715 1.00 76.44 97 ARG A O 1
ATOM 834 N N . ARG A 1 98 ? 17.224 -10.858 -2.564 1.00 75.31 98 ARG A N 1
ATOM 835 C CA . ARG A 1 98 ? 18.689 -10.835 -2.445 1.00 75.31 98 ARG A CA 1
ATOM 836 C C . ARG A 1 98 ? 19.403 -11.391 -3.676 1.00 75.31 98 ARG A C 1
ATOM 838 O O . ARG A 1 98 ? 20.628 -11.457 -3.662 1.00 75.31 98 ARG A O 1
ATOM 845 N N . LYS A 1 99 ? 18.679 -11.781 -4.733 1.00 73.00 99 LYS A N 1
ATOM 846 C CA . LYS A 1 99 ? 19.296 -12.234 -5.983 1.00 73.00 99 LYS A CA 1
ATOM 847 C C . LYS A 1 99 ? 20.226 -11.146 -6.523 1.00 73.00 99 LYS A C 1
ATOM 849 O O . LYS A 1 99 ? 19.777 -10.112 -7.020 1.00 73.00 99 LYS A O 1
ATOM 854 N N . VAL A 1 100 ? 21.528 -11.404 -6.419 1.00 67.44 100 VAL A N 1
ATOM 855 C CA . VAL A 1 100 ? 22.565 -10.664 -7.136 1.00 67.44 100 VAL A CA 1
ATOM 856 C C . VAL A 1 100 ? 22.244 -10.811 -8.617 1.00 67.44 100 VAL A C 1
ATOM 858 O O . VAL A 1 100 ? 21.987 -11.915 -9.101 1.00 67.44 100 VAL A O 1
ATOM 861 N N . ARG A 1 101 ? 22.158 -9.687 -9.332 1.00 68.56 101 ARG A N 1
ATOM 862 C CA . ARG A 1 101 ? 21.887 -9.718 -10.770 1.00 68.56 101 ARG A CA 1
ATOM 863 C C . ARG A 1 101 ? 22.986 -10.537 -11.442 1.00 68.56 101 ARG A C 1
ATOM 865 O O . ARG A 1 101 ? 24.159 -10.284 -11.201 1.00 68.56 101 ARG A O 1
ATOM 872 N N . ALA A 1 102 ? 22.602 -11.476 -12.305 1.00 71.19 102 ALA A N 1
ATOM 873 C CA . ALA A 1 102 ? 23.563 -12.279 -13.063 1.00 71.19 102 ALA A CA 1
ATOM 874 C C . ALA A 1 102 ? 24.449 -11.417 -13.981 1.00 71.19 102 ALA A C 1
ATOM 876 O O . ALA A 1 102 ? 25.577 -11.787 -14.278 1.00 71.19 102 ALA A O 1
ATOM 877 N N . LYS A 1 103 ? 23.941 -10.256 -14.417 1.00 73.75 103 LYS A N 1
ATOM 878 C CA . LYS A 1 103 ? 24.701 -9.260 -15.173 1.00 73.75 103 LYS A CA 1
ATOM 879 C C . LYS A 1 103 ? 24.947 -8.028 -14.296 1.00 73.75 103 LYS A C 1
ATOM 881 O O . LYS A 1 103 ? 23.980 -7.535 -13.698 1.00 73.75 103 LYS A O 1
ATOM 886 N N . PRO A 1 104 ? 26.188 -7.516 -14.219 1.00 76.62 104 PRO A N 1
ATOM 887 C CA . PRO A 1 104 ? 26.445 -6.227 -13.592 1.00 76.62 104 PRO A CA 1
ATOM 888 C C . PRO A 1 104 ? 25.657 -5.127 -14.315 1.00 76.62 104 PRO A C 1
ATOM 890 O O . PRO A 1 104 ? 25.309 -5.262 -15.491 1.00 76.62 104 PRO A O 1
ATOM 893 N N . ASN A 1 105 ? 25.343 -4.042 -13.602 1.00 80.00 105 ASN A N 1
ATOM 894 C CA . ASN A 1 105 ? 24.760 -2.867 -14.245 1.00 80.00 105 ASN A CA 1
ATOM 895 C C . ASN A 1 105 ? 25.733 -2.351 -15.317 1.00 80.00 105 ASN A C 1
ATOM 897 O O . ASN A 1 105 ? 26.948 -2.417 -15.135 1.00 80.00 105 ASN A O 1
ATOM 901 N N . GLU A 1 106 ? 25.195 -1.810 -16.406 1.00 81.38 106 GLU A N 1
ATOM 902 C CA . GLU A 1 106 ? 26.001 -1.145 -17.427 1.00 81.38 106 GLU A CA 1
ATOM 903 C C . GLU A 1 106 ? 26.862 -0.044 -16.796 1.00 81.38 106 GLU A C 1
ATOM 905 O O . GLU A 1 106 ? 26.377 0.742 -15.975 1.00 81.38 106 GLU A O 1
ATOM 910 N N . ASN A 1 107 ? 28.143 0.006 -17.166 1.00 84.12 107 ASN A N 1
ATOM 911 C CA . ASN A 1 107 ? 29.037 1.032 -16.659 1.00 84.12 107 ASN A CA 1
ATOM 912 C C . ASN A 1 107 ? 28.738 2.377 -17.338 1.00 84.12 107 ASN A C 1
ATOM 914 O O . ASN A 1 107 ? 29.053 2.580 -18.508 1.00 84.12 107 ASN A O 1
ATOM 918 N N . LEU A 1 108 ? 28.163 3.308 -16.577 1.00 85.62 108 LEU A N 1
ATOM 919 C CA . LEU A 1 108 ? 27.814 4.658 -17.030 1.00 85.62 108 LEU A CA 1
ATOM 920 C C . LEU A 1 108 ? 28.886 5.699 -16.681 1.00 85.62 108 LEU A C 1
ATOM 922 O O . LEU A 1 108 ? 28.598 6.896 -16.694 1.00 85.62 108 LEU A O 1
ATOM 926 N N . SER A 1 109 ? 30.098 5.284 -16.301 1.00 85.62 109 SER A N 1
ATOM 927 C CA . SER A 1 109 ? 31.169 6.214 -15.917 1.00 85.62 109 SER A CA 1
ATOM 928 C C . SER A 1 109 ? 31.574 7.159 -17.049 1.00 85.62 109 SER A C 1
ATOM 930 O O . SER A 1 109 ? 32.004 8.268 -16.767 1.00 85.62 109 SER A O 1
ATOM 932 N N . HIS A 1 110 ? 31.388 6.741 -18.303 1.00 85.75 110 HIS A N 1
ATOM 933 C CA . HIS A 1 110 ? 31.694 7.525 -19.500 1.00 85.75 110 HIS A CA 1
ATOM 934 C C . HIS A 1 110 ? 30.690 8.657 -19.779 1.00 85.75 110 HIS A C 1
ATOM 936 O O . HIS A 1 110 ? 30.990 9.529 -20.581 1.00 85.75 110 HIS A O 1
ATOM 942 N N . LEU A 1 111 ? 29.514 8.652 -19.135 1.00 87.19 111 LEU A N 1
ATOM 943 C CA . LEU A 1 111 ? 28.497 9.689 -19.320 1.00 87.19 111 LEU A CA 1
ATOM 944 C C . LEU A 1 111 ? 28.640 10.799 -18.277 1.00 87.19 111 LEU A C 1
ATOM 946 O O . LEU A 1 111 ? 28.748 10.538 -17.067 1.00 87.19 111 LEU A O 1
ATOM 950 N N . THR A 1 112 ? 28.526 12.038 -18.737 1.00 89.62 112 THR A N 1
ATOM 951 C CA . THR A 1 112 ? 28.363 13.225 -17.898 1.00 89.62 112 THR A CA 1
ATOM 952 C C . THR A 1 112 ? 27.054 13.165 -17.098 1.00 89.62 112 THR A C 1
ATOM 954 O O . THR A 1 112 ? 26.152 12.360 -17.355 1.00 89.62 112 THR A O 1
ATOM 957 N N . ALA A 1 113 ? 26.928 14.012 -16.073 1.00 86.31 113 ALA A N 1
ATOM 958 C CA . ALA A 1 113 ? 25.710 14.074 -15.261 1.00 86.31 113 ALA A CA 1
ATOM 959 C C . ALA A 1 113 ? 24.473 14.490 -16.084 1.00 86.31 113 ALA A C 1
ATOM 961 O O . ALA A 1 113 ? 23.389 13.941 -15.877 1.00 86.31 113 ALA A O 1
ATOM 962 N N . ALA A 1 114 ? 24.646 15.405 -17.044 1.00 84.94 114 ALA A N 1
ATOM 963 C CA . ALA A 1 114 ? 23.582 15.851 -17.941 1.00 84.94 114 ALA A CA 1
ATOM 964 C C . ALA A 1 114 ? 23.089 14.705 -18.843 1.00 84.94 114 ALA A C 1
ATOM 966 O O . ALA A 1 114 ? 21.894 14.403 -18.866 1.00 84.94 114 ALA A O 1
ATOM 967 N N . GLU A 1 115 ? 24.010 13.978 -19.479 1.00 85.06 115 GLU A N 1
ATOM 968 C CA . GLU A 1 115 ? 23.682 12.829 -20.334 1.00 85.06 115 GLU A CA 1
ATOM 969 C C . GLU A 1 115 ? 23.010 11.691 -19.551 1.00 85.06 115 GLU A C 1
ATOM 971 O O . GLU A 1 115 ? 22.100 11.023 -20.051 1.00 85.06 115 GLU A O 1
ATOM 976 N N . LYS A 1 116 ? 23.407 11.475 -18.288 1.00 87.75 116 LYS A N 1
ATOM 977 C CA . LYS A 1 116 ? 22.755 10.504 -17.393 1.00 87.75 116 LYS A CA 1
ATOM 978 C C . LYS A 1 116 ? 21.293 10.860 -17.130 1.00 87.75 116 LYS A C 1
ATOM 980 O O . LYS A 1 116 ? 20.430 9.977 -17.188 1.00 87.75 116 LYS A O 1
ATOM 985 N N . GLU A 1 117 ? 20.996 12.126 -16.853 1.00 88.00 117 GLU A N 1
ATOM 986 C CA . GLU A 1 117 ? 19.620 12.576 -16.622 1.00 88.00 117 GLU A CA 1
ATOM 987 C C . GLU A 1 117 ? 18.777 12.505 -17.900 1.00 88.00 117 GLU A C 1
ATOM 989 O O . GLU A 1 117 ? 17.638 12.031 -17.867 1.00 88.00 117 GLU A O 1
ATOM 994 N N . GLU A 1 118 ? 19.334 12.849 -19.057 1.00 86.00 118 GLU A N 1
ATOM 995 C CA . GLU A 1 118 ? 18.642 12.669 -20.334 1.00 86.00 118 GLU A CA 1
ATOM 996 C C . GLU A 1 118 ? 18.376 11.208 -20.675 1.00 86.00 118 GLU A C 1
ATOM 998 O O . GLU A 1 118 ? 17.278 10.849 -21.115 1.00 86.00 118 GLU A O 1
ATOM 1003 N N . ARG A 1 119 ? 19.354 10.331 -20.441 1.00 87.56 119 ARG A N 1
ATOM 1004 C CA . ARG A 1 119 ? 19.188 8.886 -20.594 1.00 87.56 119 ARG A CA 1
ATOM 1005 C C . ARG A 1 119 ? 18.046 8.376 -19.718 1.00 87.56 119 ARG A C 1
ATOM 1007 O O . ARG A 1 119 ? 17.203 7.615 -20.193 1.00 87.56 119 ARG A O 1
ATOM 1014 N N . LYS A 1 120 ? 17.965 8.830 -18.468 1.00 90.94 120 LYS A N 1
ATOM 1015 C CA . LYS A 1 120 ? 16.886 8.488 -17.530 1.00 90.94 120 LYS A CA 1
ATOM 1016 C C . LYS A 1 120 ? 15.523 9.016 -17.990 1.00 90.94 120 LYS A C 1
ATOM 1018 O O . LYS A 1 120 ? 14.533 8.283 -17.907 1.00 90.94 120 LYS A O 1
ATOM 1023 N N . ARG A 1 121 ? 15.451 10.241 -18.529 1.00 90.00 121 ARG A N 1
ATOM 1024 C CA . ARG A 1 121 ? 14.226 10.770 -19.165 1.00 90.00 121 ARG A CA 1
ATOM 1025 C C . ARG A 1 121 ? 13.802 9.905 -20.354 1.00 90.00 121 ARG A C 1
ATOM 1027 O O . ARG A 1 121 ? 12.634 9.526 -20.430 1.00 90.00 121 ARG A O 1
ATOM 1034 N N . GLY A 1 122 ? 14.746 9.526 -21.216 1.00 90.19 122 GLY A N 1
ATOM 1035 C CA . GLY A 1 122 ? 14.514 8.634 -22.355 1.00 90.19 122 GLY A CA 1
ATOM 1036 C C . GLY A 1 122 ? 13.970 7.268 -21.932 1.00 90.19 122 GLY A C 1
ATOM 1037 O O . GLY A 1 122 ? 12.917 6.852 -22.407 1.00 90.19 122 GLY A O 1
ATOM 1038 N N . GLN A 1 123 ? 14.607 6.621 -20.951 1.00 90.50 123 GLN A N 1
ATOM 1039 C CA . GLN A 1 123 ? 14.140 5.348 -20.386 1.00 90.50 123 GLN A CA 1
ATOM 1040 C C . GLN A 1 123 ? 12.718 5.448 -19.818 1.00 90.50 123 GLN A C 1
ATOM 1042 O O . GLN A 1 123 ? 11.900 4.544 -19.999 1.00 90.50 123 GLN A O 1
ATOM 1047 N N . ARG A 1 124 ? 12.390 6.556 -19.139 1.00 92.94 124 ARG A N 1
ATOM 1048 C CA . ARG A 1 124 ? 11.036 6.787 -18.619 1.00 92.94 124 ARG A CA 1
ATOM 1049 C C . ARG A 1 124 ? 10.022 6.968 -19.749 1.00 92.94 124 ARG A C 1
ATOM 1051 O O . ARG A 1 124 ? 8.923 6.420 -19.653 1.00 92.94 124 ARG A O 1
ATOM 1058 N N . ALA A 1 125 ? 10.378 7.714 -20.791 1.00 92.00 125 ALA A N 1
ATOM 1059 C CA . ALA A 1 125 ? 9.532 7.918 -21.961 1.00 92.00 125 ALA A CA 1
ATOM 1060 C C . ALA A 1 125 ? 9.256 6.597 -22.695 1.00 92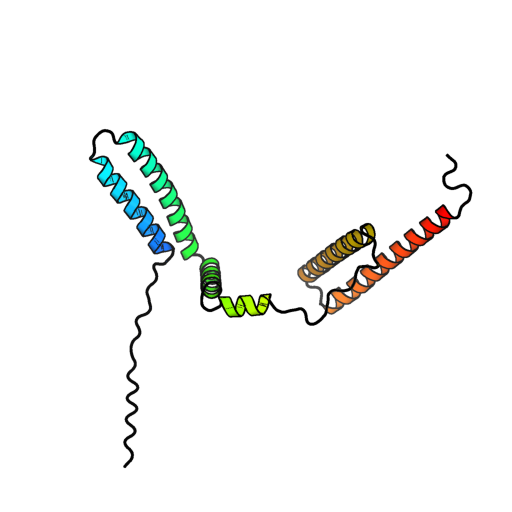.00 125 ALA A C 1
ATOM 1062 O O . ALA A 1 125 ? 8.099 6.316 -23.005 1.00 92.00 125 ALA A O 1
ATOM 1063 N N . ASP A 1 126 ? 10.280 5.762 -22.884 1.00 92.75 126 ASP A N 1
ATOM 1064 C CA . ASP A 1 126 ? 10.161 4.448 -23.528 1.00 92.75 126 ASP A CA 1
ATOM 1065 C C . ASP A 1 126 ? 9.288 3.502 -22.701 1.00 92.75 126 ASP A C 1
ATOM 1067 O O . ASP A 1 126 ? 8.354 2.898 -23.224 1.00 92.75 126 ASP A O 1
ATOM 1071 N N . ARG A 1 127 ? 9.477 3.463 -21.377 1.00 92.38 127 ARG A N 1
ATOM 1072 C CA . ARG A 1 127 ? 8.607 2.685 -20.482 1.00 92.38 127 ARG A CA 1
ATOM 1073 C C . ARG A 1 127 ? 7.143 3.125 -20.569 1.00 92.38 127 ARG A C 1
ATOM 1075 O O . ARG A 1 127 ? 6.243 2.293 -20.542 1.00 92.38 127 ARG A O 1
ATOM 1082 N N . ASN A 1 128 ? 6.889 4.431 -20.640 1.00 94.94 128 ASN A N 1
ATOM 1083 C CA . ASN A 1 128 ? 5.532 4.963 -20.775 1.00 94.94 128 ASN A CA 1
ATOM 1084 C C . ASN A 1 128 ? 4.939 4.707 -22.168 1.00 94.94 128 ASN A C 1
ATOM 1086 O O . ASN A 1 128 ? 3.722 4.630 -22.310 1.00 94.94 128 ASN A O 1
ATOM 1090 N N . PHE A 1 129 ? 5.774 4.620 -23.201 1.00 94.31 129 PHE A N 1
ATOM 1091 C CA . PHE A 1 129 ? 5.356 4.235 -24.543 1.00 94.31 129 PHE A CA 1
ATOM 1092 C C . PHE A 1 129 ? 4.916 2.769 -24.580 1.00 94.31 129 PHE A C 1
ATOM 1094 O O . PHE A 1 129 ? 3.778 2.509 -24.959 1.00 94.31 129 PHE A O 1
ATOM 1101 N N . VAL A 1 130 ? 5.753 1.854 -24.075 1.00 94.88 130 VAL A N 1
ATOM 1102 C CA . VAL A 1 130 ? 5.437 0.418 -23.974 1.00 94.88 130 VAL A CA 1
ATOM 1103 C C . VAL A 1 130 ? 4.110 0.214 -23.249 1.00 94.88 130 VAL A C 1
ATOM 1105 O O . VAL A 1 130 ? 3.188 -0.350 -23.823 1.00 94.88 130 VAL A O 1
ATOM 1108 N N . LYS A 1 131 ? 3.952 0.802 -22.054 1.00 93.88 131 LYS A N 1
ATOM 1109 C CA . LYS A 1 131 ? 2.703 0.708 -21.279 1.00 93.88 131 LYS A CA 1
ATOM 1110 C C . LYS A 1 131 ? 1.464 1.167 -22.048 1.00 93.88 131 LYS A C 1
ATOM 1112 O O . LYS A 1 131 ? 0.398 0.583 -21.895 1.00 93.88 131 LYS A O 1
ATOM 1117 N N . ARG A 1 132 ? 1.579 2.239 -22.839 1.00 93.50 132 ARG A N 1
ATOM 1118 C CA . ARG A 1 132 ? 0.460 2.749 -23.646 1.00 93.50 132 ARG A CA 1
ATOM 1119 C C . ARG A 1 132 ? 0.128 1.813 -24.804 1.00 93.50 132 ARG A C 1
ATOM 1121 O O . ARG A 1 132 ? -1.046 1.601 -25.073 1.00 93.50 132 ARG A O 1
ATOM 1128 N N . ARG A 1 133 ? 1.134 1.246 -25.475 1.00 93.94 133 ARG A N 1
ATOM 1129 C CA . ARG A 1 133 ? 0.910 0.295 -26.573 1.00 93.94 133 ARG A CA 1
ATOM 1130 C C . ARG A 1 133 ? 0.349 -1.036 -26.067 1.00 93.94 133 ARG A C 1
ATOM 1132 O O . ARG A 1 133 ? -0.591 -1.536 -26.672 1.00 93.94 133 ARG A O 1
ATOM 1139 N N . GLU A 1 134 ? 0.837 -1.536 -24.930 1.00 93.56 134 GLU A N 1
ATOM 1140 C CA . GLU A 1 134 ? 0.279 -2.712 -24.243 1.00 93.56 134 GLU A CA 1
ATOM 1141 C C . GLU A 1 134 ? -1.196 -2.498 -23.878 1.00 93.56 134 GLU A C 1
ATOM 1143 O O . GLU A 1 134 ? -2.033 -3.345 -24.175 1.00 93.56 134 GLU A O 1
ATOM 1148 N N . ALA A 1 135 ? -1.539 -1.342 -23.295 1.00 93.31 135 ALA A N 1
ATOM 1149 C CA . ALA A 1 135 ? -2.925 -1.007 -22.961 1.00 93.31 135 ALA A CA 1
ATOM 1150 C C . ALA A 1 135 ? -3.839 -0.916 -24.197 1.00 93.31 135 ALA A C 1
ATOM 1152 O O . ALA A 1 135 ? -5.028 -1.205 -24.102 1.00 93.31 135 ALA A O 1
ATOM 1153 N N . ASN A 1 136 ? -3.278 -0.556 -25.353 1.00 92.50 136 ASN A N 1
ATOM 1154 C CA . ASN A 1 136 ? -3.984 -0.508 -26.633 1.00 92.50 136 ASN A CA 1
ATOM 1155 C C . ASN A 1 136 ? -4.009 -1.866 -27.364 1.00 92.50 136 ASN A C 1
ATOM 1157 O O . ASN A 1 136 ? -4.470 -1.925 -28.501 1.00 92.50 136 ASN A O 1
ATOM 1161 N N . GLY A 1 137 ? -3.500 -2.939 -26.750 1.00 92.69 137 GLY A N 1
ATOM 1162 C CA . GLY A 1 137 ? -3.536 -4.292 -27.310 1.00 92.69 137 GLY A CA 1
ATOM 1163 C C . GLY A 1 137 ? -2.525 -4.562 -28.429 1.00 92.69 137 GLY A C 1
ATOM 1164 O O . GLY A 1 137 ? -2.703 -5.521 -29.176 1.00 92.69 137 GLY A O 1
ATOM 1165 N N . ALA A 1 138 ? -1.479 -3.742 -28.574 1.00 91.75 138 ALA A N 1
ATOM 1166 C CA . ALA A 1 138 ? -0.427 -3.997 -29.559 1.00 91.75 138 ALA A CA 1
ATOM 1167 C C . ALA A 1 138 ? 0.371 -5.267 -29.211 1.00 91.75 138 ALA A C 1
ATOM 1169 O O . ALA A 1 138 ? 0.601 -5.567 -28.036 1.00 91.75 138 ALA A O 1
ATOM 1170 N N . SER A 1 139 ? 0.828 -5.995 -30.233 1.00 94.25 139 SER A N 1
ATOM 1171 C CA . SER A 1 139 ? 1.645 -7.192 -30.029 1.00 94.25 139 SER A CA 1
ATOM 1172 C C . SER A 1 139 ? 3.047 -6.829 -29.519 1.00 94.25 139 SER A C 1
ATOM 1174 O O . SER A 1 139 ? 3.575 -5.750 -29.799 1.00 94.25 139 SER A O 1
ATOM 1176 N N . ALA A 1 140 ? 3.686 -7.738 -28.778 1.00 91.69 140 ALA A N 1
ATOM 1177 C CA . ALA A 1 140 ? 5.023 -7.497 -28.233 1.00 91.69 140 ALA A CA 1
ATOM 1178 C C . ALA A 1 140 ? 6.077 -7.238 -29.330 1.00 91.69 140 ALA A C 1
ATOM 1180 O O . ALA A 1 140 ? 6.978 -6.421 -29.129 1.00 91.69 140 ALA A O 1
ATOM 1181 N N . SER A 1 141 ? 5.946 -7.886 -30.495 1.00 92.06 141 SER A N 1
ATOM 1182 C CA . SER A 1 141 ? 6.828 -7.668 -31.648 1.00 92.06 141 SER A CA 1
ATOM 1183 C C . SER A 1 141 ? 6.684 -6.263 -32.227 1.00 92.06 141 SER A C 1
ATOM 1185 O O . SER A 1 141 ? 7.696 -5.618 -32.504 1.00 92.06 141 SER A O 1
ATOM 1187 N N . ASP A 1 142 ? 5.455 -5.753 -32.340 1.00 91.06 142 ASP A N 1
ATOM 1188 C CA . ASP A 1 142 ? 5.200 -4.417 -32.895 1.00 91.06 142 ASP A CA 1
ATOM 1189 C C . ASP A 1 142 ? 5.733 -3.327 -31.963 1.00 91.06 142 ASP A C 1
ATOM 1191 O O . ASP A 1 142 ? 6.383 -2.375 -32.396 1.00 91.06 142 ASP A O 1
ATOM 1195 N N . ILE A 1 143 ? 5.533 -3.507 -30.653 1.00 92.38 143 ILE A N 1
ATOM 1196 C CA . ILE A 1 143 ? 6.071 -2.605 -29.630 1.00 92.38 143 ILE A CA 1
ATOM 1197 C C . ILE A 1 143 ? 7.597 -2.547 -29.719 1.00 92.38 143 ILE A C 1
ATOM 1199 O O . ILE A 1 143 ? 8.178 -1.466 -29.618 1.00 92.38 143 ILE A O 1
ATOM 1203 N N . GLN A 1 144 ? 8.252 -3.695 -29.906 1.00 93.00 144 GLN A N 1
ATOM 1204 C CA . GLN A 1 144 ? 9.704 -3.761 -30.003 1.00 93.00 144 GLN A CA 1
ATOM 1205 C C . GLN A 1 144 ? 10.223 -3.080 -31.275 1.00 93.00 144 GLN A C 1
ATOM 1207 O O . GLN A 1 144 ? 11.179 -2.308 -31.190 1.00 93.00 144 GLN A O 1
ATOM 1212 N N . ALA A 1 145 ? 9.581 -3.310 -32.424 1.00 93.19 145 ALA A N 1
ATOM 1213 C CA . ALA A 1 145 ? 9.946 -2.668 -33.684 1.00 93.19 145 ALA A CA 1
ATOM 1214 C C . ALA A 1 145 ? 9.832 -1.134 -33.596 1.00 93.19 145 ALA A C 1
ATOM 1216 O O . ALA A 1 145 ? 10.780 -0.415 -33.916 1.00 93.19 145 ALA A O 1
ATOM 1217 N N . GLU A 1 146 ? 8.715 -0.620 -33.076 1.00 91.19 146 GLU A N 1
ATOM 1218 C CA . GLU A 1 146 ? 8.504 0.824 -32.914 1.00 91.19 146 GLU A CA 1
ATOM 1219 C C . GLU A 1 146 ? 9.461 1.450 -31.893 1.00 91.19 146 GLU A C 1
ATOM 1221 O O . GLU A 1 146 ? 9.933 2.576 -32.073 1.00 91.19 146 GLU A O 1
ATOM 1226 N N . LEU A 1 147 ? 9.777 0.724 -30.819 1.00 92.75 147 LEU A N 1
ATOM 1227 C CA . LEU A 1 147 ? 10.717 1.182 -29.803 1.00 92.75 147 LEU A CA 1
ATOM 1228 C C . LEU A 1 147 ? 12.137 1.322 -30.367 1.00 92.75 147 LEU A C 1
ATOM 1230 O O . LEU A 1 147 ? 12.813 2.297 -30.037 1.00 92.75 147 LEU A O 1
ATOM 1234 N N . ILE A 1 148 ? 12.565 0.417 -31.255 1.00 92.75 148 ILE A N 1
ATOM 1235 C CA . ILE A 1 148 ? 13.855 0.518 -31.957 1.00 92.75 148 ILE A CA 1
ATOM 1236 C C . ILE A 1 148 ? 13.895 1.782 -32.821 1.00 92.75 148 ILE A C 1
ATOM 1238 O O . ILE A 1 148 ? 14.826 2.578 -32.688 1.00 92.75 148 ILE A O 1
ATOM 1242 N N . VAL A 1 149 ? 12.864 2.021 -33.638 1.00 92.69 149 VAL A N 1
ATOM 1243 C CA . VAL A 1 149 ? 12.778 3.223 -34.490 1.00 92.69 149 VAL A CA 1
ATOM 1244 C C . VAL A 1 149 ? 12.824 4.496 -33.642 1.00 92.69 149 VAL A C 1
ATOM 1246 O O . VAL A 1 149 ? 13.580 5.425 -33.927 1.00 92.69 149 VAL A O 1
ATOM 1249 N N . ARG A 1 150 ? 12.074 4.528 -32.537 1.00 91.25 150 ARG A N 1
ATOM 1250 C CA . ARG A 1 150 ? 12.036 5.673 -31.618 1.00 91.25 150 ARG A CA 1
ATOM 1251 C C . ARG A 1 150 ? 13.389 5.945 -30.954 1.00 91.25 150 ARG A C 1
ATOM 1253 O O . ARG A 1 150 ? 13.724 7.100 -30.685 1.00 91.25 150 ARG A O 1
ATOM 1260 N N . GLN A 1 151 ? 14.153 4.899 -30.645 1.00 90.44 151 GLN A N 1
ATOM 1261 C CA . GLN A 1 151 ? 15.502 5.032 -30.096 1.00 90.44 151 GLN A CA 1
ATOM 1262 C C . GLN A 1 151 ? 16.489 5.534 -31.150 1.00 90.44 151 GLN A C 1
ATOM 1264 O O . GLN A 1 151 ? 17.269 6.436 -30.850 1.00 90.44 151 GLN A O 1
ATOM 1269 N N . GLN A 1 152 ? 16.410 5.021 -32.380 1.00 90.00 152 GLN A N 1
ATOM 1270 C CA . GLN A 1 152 ? 17.228 5.486 -33.502 1.00 90.00 152 GLN A CA 1
ATOM 1271 C C . GLN A 1 152 ? 16.997 6.974 -33.785 1.00 90.00 152 GLN A C 1
ATOM 1273 O O . GLN A 1 152 ? 17.960 7.731 -33.803 1.00 90.00 152 GLN A O 1
ATOM 1278 N N . GLN A 1 153 ? 15.737 7.413 -33.883 1.00 89.06 153 GLN A N 1
ATOM 1279 C CA . GLN A 1 153 ? 15.385 8.827 -34.092 1.00 89.06 153 GLN A CA 1
ATOM 1280 C C . GLN A 1 153 ? 15.914 9.745 -32.984 1.00 89.06 153 GLN A C 1
ATOM 1282 O O . GLN A 1 153 ? 16.354 10.864 -33.230 1.00 89.06 153 GLN A O 1
ATOM 1287 N N . ARG A 1 154 ? 15.875 9.287 -31.729 1.00 86.81 154 ARG A N 1
ATOM 1288 C CA . ARG A 1 154 ? 16.408 10.064 -30.604 1.00 86.81 154 ARG A CA 1
ATOM 1289 C C . ARG A 1 154 ? 17.925 10.175 -30.668 1.00 86.81 154 ARG A C 1
ATOM 1291 O O . ARG A 1 154 ? 18.468 11.226 -30.351 1.00 86.81 154 ARG A O 1
ATOM 1298 N N . ASN A 1 155 ? 18.599 9.094 -31.044 1.00 86.31 155 ASN A N 1
ATOM 1299 C CA . ASN A 1 155 ? 20.049 9.091 -31.178 1.00 86.31 155 ASN A CA 1
ATOM 1300 C C . ASN A 1 155 ? 20.497 9.960 -32.358 1.00 86.31 155 ASN A C 1
ATOM 1302 O O . ASN A 1 155 ? 21.459 10.702 -32.199 1.00 86.31 155 ASN A O 1
ATOM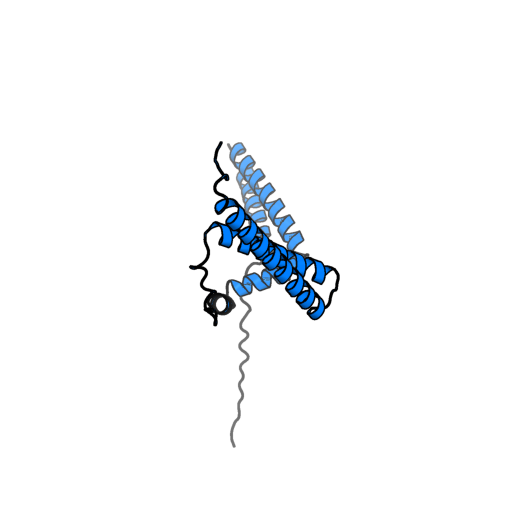 1306 N N . SER A 1 156 ? 19.776 9.939 -33.484 1.00 85.81 156 SER A N 1
ATOM 1307 C CA . SER A 1 156 ? 20.086 10.796 -34.633 1.00 85.81 156 SER A CA 1
ATOM 1308 C C . SER A 1 156 ? 19.885 12.279 -34.317 1.00 85.81 156 SER A C 1
ATOM 1310 O O . SER A 1 156 ? 20.740 13.082 -34.663 1.00 85.81 156 SER A O 1
ATOM 1312 N N . MET A 1 157 ? 18.810 12.649 -33.605 1.00 84.12 157 MET A N 1
ATOM 1313 C CA . MET A 1 157 ? 18.610 14.041 -33.172 1.00 84.12 157 MET A CA 1
ATOM 1314 C C . MET A 1 157 ? 19.720 14.514 -32.226 1.00 84.12 157 MET A C 1
ATOM 1316 O O . MET A 1 157 ? 20.229 15.612 -32.393 1.00 84.12 157 MET A O 1
ATOM 1320 N N . ARG A 1 158 ? 20.165 13.664 -31.291 1.00 80.62 158 ARG A N 1
ATOM 1321 C CA . ARG A 1 158 ? 21.290 13.995 -30.398 1.00 80.62 158 ARG A CA 1
ATOM 1322 C C . ARG A 1 158 ? 22.610 14.171 -31.138 1.00 80.62 158 ARG A C 1
ATOM 1324 O O . ARG A 1 158 ? 23.393 15.042 -30.780 1.00 80.62 158 ARG A O 1
ATOM 1331 N N . GLN A 1 159 ? 22.873 13.322 -32.132 1.00 79.88 159 GLN A N 1
ATOM 1332 C CA . GLN A 1 159 ? 24.067 13.452 -32.966 1.00 79.88 159 GLN A CA 1
ATOM 1333 C C . GLN A 1 159 ? 24.037 14.775 -33.733 1.00 79.88 159 GLN A C 1
ATOM 1335 O O . GLN A 1 159 ? 25.003 15.527 -33.646 1.00 79.88 159 GLN A O 1
ATOM 1340 N N . ALA A 1 160 ? 22.903 15.115 -34.351 1.00 76.69 160 ALA A N 1
ATOM 1341 C CA . ALA A 1 160 ? 22.723 16.391 -35.038 1.00 76.69 160 ALA A CA 1
ATOM 1342 C C . ALA A 1 160 ? 22.916 17.600 -34.100 1.00 76.69 160 ALA A C 1
ATOM 1344 O O . ALA A 1 160 ? 23.690 18.493 -34.421 1.00 76.69 160 ALA A O 1
ATOM 1345 N N . GLU A 1 161 ? 22.311 17.594 -32.905 1.00 76.25 161 GLU A N 1
ATOM 1346 C CA . GLU A 1 161 ? 22.496 18.659 -31.902 1.00 76.25 161 GLU A CA 1
ATOM 1347 C C . GLU A 1 161 ? 23.971 18.810 -31.489 1.00 76.25 161 GLU A C 1
ATOM 1349 O O . GLU A 1 161 ? 24.482 19.921 -31.362 1.00 76.25 161 GLU A O 1
ATOM 1354 N N . SER A 1 162 ? 24.691 17.697 -31.309 1.00 73.00 162 SER A N 1
ATOM 1355 C CA . SER A 1 162 ? 26.118 17.738 -30.969 1.00 73.00 162 SER A CA 1
ATOM 1356 C C . SER A 1 162 ? 27.000 18.243 -32.119 1.00 73.00 162 SER A C 1
ATOM 1358 O O . SER A 1 162 ? 28.005 18.910 -31.877 1.00 73.00 162 SER A O 1
ATOM 1360 N N . GLU A 1 163 ? 26.629 17.951 -33.367 1.00 71.69 163 GLU A N 1
ATOM 1361 C CA . GLU A 1 163 ? 27.327 18.422 -34.565 1.00 71.69 163 GLU A CA 1
ATOM 1362 C C . GLU A 1 163 ? 27.092 19.919 -34.796 1.00 71.69 163 GLU A C 1
ATOM 1364 O O . GLU A 1 163 ? 28.051 20.640 -35.067 1.00 71.69 163 GLU A O 1
ATOM 1369 N N . GLU A 1 164 ? 25.863 20.406 -34.607 1.00 71.62 164 GLU A N 1
ATOM 1370 C CA . GLU A 1 164 ? 25.528 21.833 -34.692 1.00 71.62 164 GLU A CA 1
ATOM 1371 C C . GLU A 1 164 ? 26.255 22.657 -33.621 1.00 71.62 164 GLU A C 1
ATOM 1373 O O . GLU A 1 164 ? 26.849 23.690 -33.934 1.00 71.62 164 GLU A O 1
ATOM 1378 N N . VAL A 1 165 ? 26.294 22.181 -32.369 1.00 68.50 165 VAL A N 1
ATOM 1379 C CA . VAL A 1 165 ? 27.032 22.856 -31.286 1.00 68.50 165 VAL A CA 1
ATOM 1380 C C . VAL A 1 165 ? 28.532 22.905 -31.586 1.00 68.50 165 VAL A C 1
ATOM 1382 O O . VAL A 1 165 ? 29.158 23.948 -31.409 1.00 68.50 165 VAL A O 1
ATOM 1385 N N . ASN A 1 166 ? 29.116 21.812 -32.084 1.00 67.56 166 ASN A N 1
ATOM 1386 C CA . ASN A 1 166 ? 30.533 21.788 -32.453 1.00 67.56 166 ASN A CA 1
ATOM 1387 C C . ASN A 1 166 ? 30.847 22.720 -33.636 1.00 67.56 166 ASN A C 1
ATOM 1389 O O . ASN A 1 166 ? 31.875 23.396 -33.609 1.00 67.56 166 ASN A O 1
ATOM 1393 N N . GLN A 1 167 ? 29.969 22.798 -34.642 1.00 67.56 167 GLN A N 1
ATOM 1394 C CA . GLN A 1 167 ? 30.117 23.733 -35.764 1.00 67.56 167 GLN A CA 1
ATOM 1395 C C . GLN A 1 167 ? 30.046 25.190 -35.290 1.00 67.56 167 GLN A C 1
ATOM 1397 O O . GLN A 1 167 ? 30.915 25.983 -35.650 1.00 67.56 167 GLN A O 1
ATOM 1402 N N . MET A 1 168 ? 29.093 25.522 -34.414 1.00 65.81 168 MET A N 1
ATOM 1403 C CA . MET A 1 168 ? 28.979 26.855 -33.813 1.00 65.81 168 MET A CA 1
ATOM 1404 C C . MET A 1 168 ? 30.206 27.232 -32.972 1.00 65.81 168 MET A C 1
ATOM 1406 O O . MET A 1 168 ? 30.698 28.346 -33.090 1.00 65.81 168 MET A O 1
ATOM 1410 N N . MET A 1 169 ? 30.762 26.313 -32.173 1.00 60.84 169 MET A N 1
ATOM 1411 C CA . MET A 1 169 ? 31.977 26.591 -31.386 1.00 60.84 169 MET A CA 1
ATOM 1412 C C . MET A 1 169 ? 33.251 26.722 -32.239 1.00 60.84 169 MET A C 1
ATOM 1414 O O . MET A 1 169 ? 34.245 27.268 -31.764 1.00 60.84 169 MET A O 1
ATOM 1418 N N . SER A 1 170 ? 33.243 26.211 -33.474 1.00 70.94 170 SER A N 1
ATOM 1419 C CA . SER A 1 170 ? 34.362 26.330 -34.421 1.00 70.94 170 SER A CA 1
ATOM 1420 C C . SER A 1 170 ? 34.329 27.611 -35.266 1.00 70.94 170 SER A C 1
ATOM 1422 O O . SER A 1 170 ? 35.304 27.904 -35.960 1.00 70.94 170 SER A O 1
ATOM 1424 N N . ASP A 1 171 ? 33.237 28.381 -35.202 1.00 70.62 171 ASP A N 1
ATOM 1425 C CA . ASP A 1 171 ? 33.107 29.666 -35.884 1.00 70.62 171 ASP A CA 1
ATOM 1426 C C . ASP A 1 171 ? 33.868 30.759 -35.098 1.00 70.62 171 ASP A C 1
ATOM 1428 O O . ASP A 1 171 ? 33.535 31.032 -33.942 1.00 70.62 171 ASP A O 1
ATOM 1432 N N . PRO A 1 172 ? 34.878 31.423 -35.697 1.00 69.31 172 PRO A N 1
ATOM 1433 C CA . PRO A 1 172 ? 35.681 32.452 -35.030 1.00 69.31 172 PRO A CA 1
ATOM 1434 C C . PRO A 1 172 ? 34.894 33.709 -34.623 1.00 69.31 172 PRO A C 1
ATOM 1436 O O . PRO A 1 172 ? 35.440 34.570 -33.932 1.00 69.31 172 PRO A O 1
ATOM 1439 N N . THR A 1 173 ? 33.635 33.844 -35.048 1.00 71.12 173 THR A N 1
ATOM 1440 C CA . THR A 1 173 ? 32.744 34.950 -34.665 1.00 71.12 173 THR A CA 1
ATOM 1441 C C . THR A 1 173 ? 31.748 34.592 -33.556 1.00 71.12 173 THR A C 1
ATOM 1443 O O . THR A 1 173 ? 31.076 35.476 -33.017 1.00 71.12 173 THR A O 1
ATOM 1446 N N . PHE A 1 174 ? 31.670 33.320 -33.158 1.00 61.84 174 PHE A N 1
ATOM 1447 C CA . PHE A 1 174 ? 30.747 32.852 -32.128 1.00 61.84 174 PHE A CA 1
ATOM 1448 C C . PHE A 1 174 ? 31.200 33.309 -30.730 1.00 61.84 174 PHE A C 1
ATOM 1450 O O . PHE A 1 174 ? 32.245 32.899 -30.231 1.00 61.84 174 PHE A O 1
ATOM 1457 N N . GLY A 1 175 ? 30.409 34.178 -30.089 1.00 61.41 175 GLY A N 1
ATOM 1458 C CA . GLY A 1 175 ? 30.704 34.744 -28.762 1.00 61.41 175 GLY A CA 1
ATOM 1459 C C . GLY A 1 175 ? 31.377 36.125 -28.755 1.00 61.41 175 GLY A C 1
ATOM 1460 O O . GLY A 1 175 ? 31.784 36.584 -27.693 1.00 61.41 175 GLY A O 1
ATOM 1461 N N . MET A 1 176 ? 31.480 36.807 -29.903 1.00 62.28 176 MET A N 1
ATOM 1462 C CA . MET A 1 176 ? 32.026 38.174 -30.022 1.00 62.28 176 MET A CA 1
ATOM 1463 C C . MET A 1 176 ? 30.998 39.287 -29.709 1.00 62.28 176 MET A C 1
ATOM 1465 O O . MET A 1 176 ? 30.920 40.278 -30.437 1.00 62.28 176 MET A O 1
ATOM 1469 N N . PHE A 1 177 ? 30.216 39.143 -28.632 1.00 57.66 177 PHE A N 1
ATOM 1470 C CA . PHE A 1 177 ? 29.309 40.184 -28.122 1.00 57.66 177 PHE A CA 1
ATOM 1471 C C . PHE A 1 177 ? 29.391 40.319 -26.602 1.00 57.66 177 PHE A C 1
ATOM 1473 O O . PHE A 1 177 ? 29.363 39.272 -25.917 1.00 57.66 177 PHE A O 1
#

Foldseek 3Di:
DDD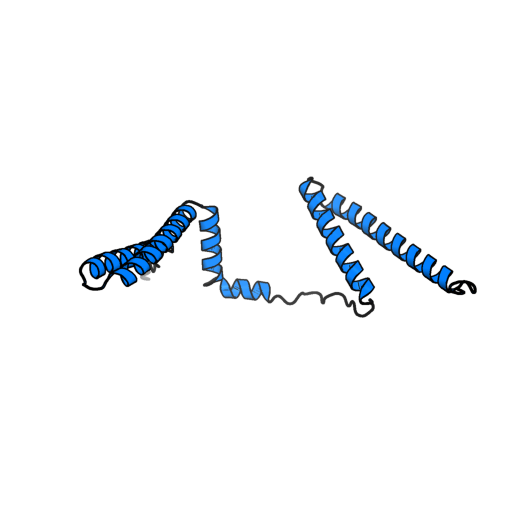PPPPVVPPPDDPPDDQDLLNVLVVQLVVLVVVLVVLVPDPPRVVVNVVSVVSNVVSVVSNVVVVVLVVDPVSVVVVVVVVCCVPVCVVVVVVVVPDDPPDDPPDCVVDDPVVVVVVVVLVVVLVVQLVVCVVVVHDPVVSVVVSVVVVVVVVVVVVVVVVVVVVLVPDPCRPVD